Protein AF-A0A1Q3D0M5-F1 (afdb_monomer_lite)

Radius of gyration: 16.4 Å; chains: 1; bounding box: 40×30×50 Å

Structure (mmCIF, N/CA/C/O backbone):
data_AF-A0A1Q3D0M5-F1
#
_entry.id   AF-A0A1Q3D0M5-F1
#
loop_
_atom_site.group_PDB
_atom_site.id
_atom_site.type_symbol
_atom_site.label_atom_id
_atom_site.label_alt_id
_atom_site.label_comp_id
_atom_site.label_asym_id
_atom_site.label_entity_id
_atom_site.label_seq_id
_atom_site.pdbx_PDB_ins_code
_atom_site.Cartn_x
_atom_site.Cartn_y
_atom_site.Cartn_z
_atom_site.occupancy
_atom_site.B_iso_or_equiv
_atom_site.auth_seq_id
_atom_site.auth_comp_id
_atom_site.auth_asym_id
_atom_site.auth_atom_id
_atom_site.pdbx_PDB_model_num
ATOM 1 N N . VAL A 1 1 ? -6.847 16.173 0.446 1.00 41.56 1 VAL A N 1
ATOM 2 C CA . VAL A 1 1 ? -7.430 15.144 -0.444 1.00 41.56 1 VAL A CA 1
ATOM 3 C C . VAL A 1 1 ? -7.882 14.012 0.453 1.00 41.56 1 VAL A C 1
ATOM 5 O O . VAL A 1 1 ? -7.046 13.491 1.175 1.00 41.56 1 VAL A O 1
ATOM 8 N N . TYR A 1 2 ? -9.183 13.735 0.520 1.00 48.31 2 TYR A N 1
ATOM 9 C CA . TYR A 1 2 ? -9.704 12.600 1.282 1.00 48.31 2 TYR A CA 1
ATOM 10 C C . TYR A 1 2 ? -9.745 11.408 0.340 1.00 48.31 2 TYR A C 1
ATOM 12 O O . TYR A 1 2 ? -10.388 11.488 -0.705 1.00 48.31 2 TYR A O 1
ATOM 20 N N . LEU A 1 3 ? -9.036 10.339 0.681 1.00 63.69 3 LEU A N 1
ATOM 21 C CA . LEU A 1 3 ? -9.154 9.082 -0.045 1.00 63.69 3 LEU A CA 1
ATOM 22 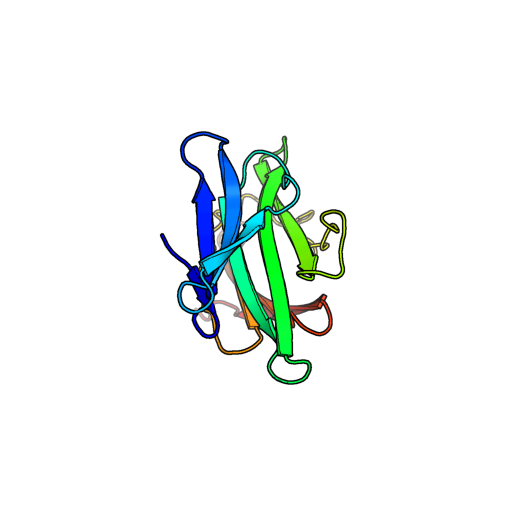C C . LEU A 1 3 ? -10.178 8.232 0.685 1.00 63.69 3 LEU A C 1
ATOM 24 O O . LEU A 1 3 ? -10.094 8.051 1.903 1.00 63.69 3 LEU A O 1
ATOM 28 N N . THR A 1 4 ? -11.180 7.779 -0.062 1.00 67.81 4 THR A N 1
ATOM 29 C CA . THR A 1 4 ? -12.306 7.038 0.492 1.00 67.81 4 THR A CA 1
ATOM 30 C C . THR A 1 4 ? -12.339 5.631 -0.068 1.00 67.81 4 THR A C 1
ATOM 32 O O . THR A 1 4 ? -12.367 5.460 -1.285 1.00 67.81 4 THR A O 1
ATOM 35 N N . ALA A 1 5 ? -12.410 4.640 0.813 1.00 74.31 5 ALA A N 1
ATOM 36 C CA . ALA A 1 5 ? -12.593 3.239 0.454 1.00 74.31 5 ALA A CA 1
ATOM 37 C C . ALA A 1 5 ? -13.739 2.685 1.300 1.00 74.31 5 ALA A C 1
ATOM 39 O O . ALA A 1 5 ? -13.698 2.776 2.525 1.00 74.31 5 ALA A O 1
ATOM 40 N N . LYS A 1 6 ? -14.800 2.173 0.658 1.00 83.00 6 LYS A N 1
ATOM 41 C CA . LYS A 1 6 ? -15.995 1.622 1.339 1.00 83.00 6 LYS A CA 1
ATOM 42 C C . LYS A 1 6 ? -16.574 2.537 2.444 1.00 83.00 6 LYS A C 1
ATOM 44 O O . LYS A 1 6 ? -17.073 2.064 3.457 1.00 83.00 6 LYS A O 1
ATOM 49 N N . GLY A 1 7 ? -16.508 3.858 2.255 1.00 85.81 7 GLY A N 1
ATOM 50 C CA . GLY A 1 7 ? -17.014 4.850 3.217 1.00 85.81 7 GLY A CA 1
ATOM 51 C C . GLY A 1 7 ? -16.067 5.195 4.375 1.00 85.81 7 GLY A C 1
ATOM 52 O O . GLY A 1 7 ? -16.373 6.105 5.144 1.00 85.81 7 GLY A O 1
ATOM 53 N N . LEU A 1 8 ? -14.909 4.535 4.484 1.00 90.56 8 LEU A N 1
ATOM 54 C CA . LEU A 1 8 ? -13.823 4.958 5.369 1.00 90.56 8 LEU A CA 1
ATOM 55 C C . LEU A 1 8 ? -13.057 6.122 4.750 1.00 90.56 8 LEU A C 1
ATOM 57 O O . LEU A 1 8 ? -12.930 6.207 3.529 1.00 90.56 8 LEU A O 1
ATOM 61 N N . VAL A 1 9 ? -12.537 7.004 5.598 1.00 91.25 9 VAL A N 1
ATOM 62 C CA . VAL A 1 9 ? -11.815 8.213 5.197 1.00 91.25 9 VAL A CA 1
ATOM 63 C C . VAL A 1 9 ? -10.397 8.158 5.747 1.00 91.25 9 VAL A C 1
ATOM 65 O O . VAL A 1 9 ? -10.219 8.145 6.964 1.00 91.25 9 VAL A O 1
ATOM 68 N N . LEU A 1 10 ? -9.398 8.169 4.863 1.00 91.88 10 LEU A N 1
ATOM 69 C CA . LEU A 1 10 ? -8.011 8.437 5.239 1.00 91.88 10 LEU A CA 1
ATOM 70 C C . LEU A 1 10 ? -7.784 9.951 5.275 1.00 91.88 10 LEU A C 1
ATOM 72 O O . LEU A 1 10 ? -8.022 10.653 4.287 1.00 91.88 10 LEU A O 1
ATOM 76 N N . GLU A 1 11 ? -7.327 10.456 6.415 1.00 91.69 11 GLU A N 1
ATOM 77 C CA . GLU A 1 11 ? -7.083 11.880 6.634 1.00 91.69 11 GLU A CA 1
ATOM 78 C C . GLU A 1 11 ? -5.841 12.111 7.503 1.00 91.69 11 GLU A C 1
ATOM 80 O O . GLU A 1 11 ? -5.374 11.220 8.213 1.00 91.69 11 GLU A O 1
ATOM 85 N N . ILE A 1 12 ? -5.307 13.331 7.445 1.00 90.38 12 ILE A N 1
ATOM 86 C CA . ILE A 1 12 ? -4.242 13.792 8.335 1.00 90.38 12 ILE A CA 1
ATOM 87 C C . ILE A 1 12 ? -4.845 14.693 9.410 1.00 90.38 12 ILE A C 1
ATOM 89 O O . ILE A 1 12 ? -5.578 15.641 9.114 1.00 90.38 12 ILE A O 1
ATOM 93 N N . ASN A 1 13 ? -4.530 14.417 10.671 1.00 88.00 13 ASN A N 1
ATOM 94 C CA . ASN A 1 13 ? -4.859 15.319 11.761 1.00 88.00 13 ASN A CA 1
ATOM 95 C C . ASN A 1 13 ? -3.960 16.561 11.664 1.00 88.00 13 ASN A C 1
ATOM 97 O O . ASN A 1 13 ? -2.736 16.469 11.720 1.00 88.00 13 ASN A O 1
ATOM 101 N N . SER A 1 14 ? -4.554 17.745 11.520 1.00 84.62 14 SER A N 1
ATOM 102 C CA . SER A 1 14 ? -3.800 18.988 11.336 1.00 84.62 14 SER A CA 1
ATOM 103 C C . SER A 1 14 ? -2.968 19.396 12.555 1.00 84.62 14 SER A C 1
ATOM 105 O O . SER A 1 14 ? -1.928 20.032 12.359 1.00 84.62 14 SER A O 1
ATOM 107 N N . ALA A 1 15 ? -3.401 19.021 13.765 1.00 87.50 15 ALA A N 1
ATOM 108 C CA . ALA A 1 15 ? -2.754 19.351 15.032 1.00 87.50 15 ALA A CA 1
ATOM 109 C C . ALA A 1 15 ? -1.600 18.396 15.356 1.00 87.50 15 ALA A C 1
ATOM 111 O O . ALA A 1 15 ? -0.501 18.853 15.650 1.00 87.50 15 ALA A O 1
ATOM 112 N N . SER A 1 16 ? -1.827 17.080 15.264 1.00 86.50 16 SER A N 1
ATOM 113 C CA . SER A 1 16 ? -0.795 16.077 15.570 1.00 86.50 16 SER A CA 1
ATOM 114 C C . SER A 1 16 ? 0.075 15.693 14.374 1.00 86.50 16 SER A C 1
ATOM 116 O O . SER A 1 16 ? 1.096 15.045 14.561 1.00 86.50 16 SER A O 1
ATOM 118 N N . LYS A 1 17 ? -0.334 16.058 13.151 1.00 87.19 17 LYS A N 1
ATOM 119 C CA . LYS A 1 17 ? 0.277 15.630 11.878 1.00 87.19 17 LYS A CA 1
ATOM 120 C C . LYS A 1 17 ? 0.267 14.116 11.639 1.00 87.19 17 LYS A C 1
ATOM 122 O O . LYS A 1 17 ? 0.902 13.657 10.697 1.00 87.19 17 LYS A O 1
ATOM 127 N N . LYS A 1 18 ? -0.506 13.359 12.425 1.00 90.19 18 LYS A N 1
ATOM 128 C CA . LYS A 1 18 ? -0.657 11.909 12.266 1.00 90.19 18 LYS A CA 1
ATOM 129 C C . LYS A 1 18 ? -1.712 11.548 11.231 1.00 90.19 18 LYS A C 1
ATOM 131 O O . LYS A 1 18 ? -2.743 12.222 11.125 1.00 90.19 18 LYS A O 1
ATOM 136 N N . TYR A 1 19 ? -1.464 10.464 10.505 1.00 92.56 19 TYR A N 1
ATOM 137 C CA . TYR A 1 19 ? -2.458 9.849 9.635 1.00 92.56 19 TYR A CA 1
ATOM 138 C C . TYR A 1 19 ? -3.442 9.026 10.452 1.00 92.56 19 TYR A C 1
ATOM 140 O O . TYR A 1 19 ? -3.068 8.366 11.419 1.00 92.56 19 TYR A O 1
ATOM 148 N N . ARG A 1 20 ? -4.709 9.062 10.050 1.00 94.00 20 ARG A N 1
ATOM 149 C CA . ARG A 1 20 ? -5.768 8.297 10.698 1.00 94.00 20 ARG A CA 1
ATOM 150 C C . ARG A 1 20 ? -6.830 7.865 9.707 1.00 94.00 20 ARG A C 1
ATOM 152 O O . ARG A 1 20 ? -7.092 8.547 8.715 1.00 94.00 20 ARG A O 1
ATOM 159 N N . ILE A 1 21 ? -7.473 6.752 10.022 1.00 94.69 21 ILE A N 1
ATOM 160 C CA . ILE A 1 21 ? -8.654 6.265 9.322 1.00 94.69 21 ILE A CA 1
ATOM 161 C C . ILE A 1 21 ? -9.865 6.584 10.184 1.00 94.69 21 ILE A C 1
ATOM 163 O O . ILE A 1 21 ? -9.933 6.222 11.358 1.00 94.69 21 ILE A O 1
ATOM 167 N N . ARG A 1 22 ? -10.840 7.269 9.596 1.00 94.38 22 ARG A N 1
ATOM 168 C CA . ARG A 1 22 ? -12.100 7.605 10.248 1.00 94.38 22 ARG A CA 1
ATOM 169 C C . ARG A 1 22 ? -13.239 6.861 9.578 1.00 94.38 22 ARG A C 1
ATOM 171 O O . ARG A 1 22 ? -13.360 6.878 8.355 1.00 94.38 22 ARG A O 1
ATOM 178 N N . ASN A 1 23 ? -14.114 6.278 10.387 1.00 93.38 23 ASN A N 1
ATOM 179 C CA . ASN A 1 23 ? -15.421 5.816 9.947 1.00 93.38 23 ASN A CA 1
ATOM 180 C C . ASN A 1 23 ? -16.460 6.893 10.311 1.00 93.38 23 ASN A C 1
ATOM 182 O O . ASN A 1 23 ? -16.789 7.050 11.489 1.00 93.38 23 ASN A O 1
ATOM 186 N N . PRO A 1 24 ? -16.987 7.667 9.344 1.00 91.25 24 PRO A N 1
ATOM 187 C CA . PRO A 1 24 ? -17.956 8.721 9.638 1.00 91.25 24 PRO A CA 1
ATOM 188 C C . PRO A 1 24 ? -19.278 8.192 10.202 1.00 91.25 24 PRO A C 1
ATOM 190 O O . PRO A 1 24 ? -19.936 8.906 10.956 1.00 91.25 24 PRO A O 1
ATOM 193 N N . PHE A 1 25 ? -19.654 6.959 9.851 1.00 92.31 25 PHE A N 1
ATOM 194 C CA . PHE A 1 25 ? -20.905 6.340 10.276 1.00 92.31 25 PHE A CA 1
ATOM 195 C C . PHE A 1 25 ? -20.848 5.907 11.744 1.00 92.31 25 PHE A C 1
ATOM 197 O O . PHE A 1 25 ? -21.735 6.247 12.522 1.00 92.31 25 PHE A O 1
ATOM 204 N N . THR A 1 26 ? -19.774 5.223 12.151 1.00 93.88 26 THR A N 1
ATOM 205 C CA . THR A 1 26 ? -19.600 4.763 13.543 1.00 93.88 26 THR A CA 1
ATOM 206 C C . THR A 1 26 ? -18.910 5.788 14.441 1.00 93.88 26 THR A C 1
ATOM 208 O O . THR A 1 26 ? -18.860 5.603 15.654 1.00 93.88 26 THR A O 1
ATOM 211 N N . ARG A 1 27 ? -18.371 6.870 13.860 1.00 92.88 27 ARG A N 1
ATOM 212 C CA . ARG A 1 27 ? -17.535 7.890 14.524 1.00 92.88 27 ARG A CA 1
ATOM 213 C C . ARG A 1 27 ? -16.244 7.338 15.132 1.00 92.88 27 ARG A C 1
ATOM 215 O O . ARG A 1 27 ? -15.589 8.033 15.905 1.00 92.88 27 ARG A O 1
ATOM 222 N N . GLN A 1 28 ? -15.865 6.117 14.770 1.00 93.75 28 GLN A N 1
ATOM 223 C CA . GLN A 1 28 ? -14.605 5.526 15.192 1.00 93.75 28 GLN A CA 1
ATOM 224 C C . GLN A 1 28 ? -13.441 6.154 14.429 1.00 93.75 28 GLN A C 1
ATOM 226 O O . GLN A 1 28 ? -13.554 6.511 13.250 1.00 93.75 28 GLN A O 1
ATOM 231 N N . ILE A 1 29 ? -12.323 6.284 15.132 1.00 94.12 29 ILE A N 1
ATOM 232 C CA . ILE A 1 29 ? -11.068 6.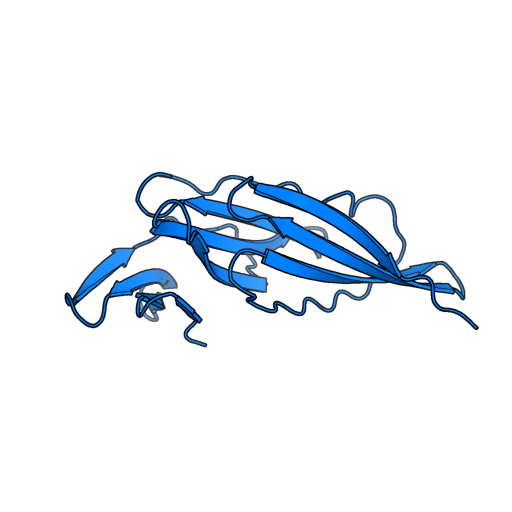815 14.618 1.00 94.12 29 ILE A CA 1
ATOM 233 C C . ILE A 1 29 ? -9.978 5.818 14.988 1.00 94.12 29 ILE A C 1
ATOM 235 O O . ILE A 1 29 ? -9.896 5.394 16.139 1.00 94.12 29 ILE A O 1
ATOM 239 N N . LEU A 1 30 ? -9.157 5.469 14.006 1.00 94.19 30 LEU A N 1
ATOM 240 C CA . LEU A 1 30 ? -7.954 4.674 14.175 1.00 94.19 30 LEU A CA 1
ATOM 241 C C . LEU A 1 30 ? -6.758 5.520 13.747 1.00 94.19 30 LEU A C 1
ATOM 243 O O . LEU A 1 30 ? -6.632 5.851 12.567 1.00 94.19 30 LEU A O 1
ATOM 247 N N . ASP A 1 31 ? -5.898 5.873 14.696 1.00 94.44 31 ASP A N 1
ATOM 248 C CA . ASP A 1 31 ? -4.620 6.508 14.383 1.00 94.44 31 ASP A CA 1
ATOM 249 C C . ASP A 1 31 ? -3.648 5.456 13.834 1.00 94.44 31 ASP A C 1
ATOM 251 O O . ASP A 1 31 ? -3.565 4.341 14.349 1.00 94.44 31 ASP A O 1
ATOM 255 N N . LEU A 1 32 ? -2.933 5.807 12.767 1.00 94.62 32 LEU A N 1
ATOM 256 C CA . LEU A 1 32 ? -1.941 4.939 12.138 1.00 94.62 32 LEU A CA 1
ATOM 257 C C . LEU A 1 32 ? -0.551 5.176 12.755 1.00 94.62 32 LEU A C 1
ATOM 259 O O . LEU A 1 32 ? -0.281 6.285 13.233 1.00 94.62 32 LEU A O 1
ATOM 263 N N . PRO A 1 33 ? 0.349 4.173 12.727 1.00 94.31 33 PRO A N 1
ATOM 264 C CA . PRO A 1 33 ? 1.760 4.403 13.015 1.00 94.31 33 PRO A CA 1
ATOM 265 C C . PRO A 1 33 ? 2.339 5.431 12.038 1.00 94.31 33 PRO A C 1
ATOM 267 O O . PRO A 1 33 ? 1.856 5.585 10.912 1.00 94.31 33 PRO A O 1
ATOM 270 N N . ASP A 1 34 ? 3.383 6.137 12.463 1.00 92.06 34 ASP A N 1
ATOM 271 C CA . ASP A 1 34 ? 4.007 7.155 11.625 1.00 92.06 34 ASP A CA 1
ATOM 272 C C . ASP A 1 34 ? 4.749 6.477 10.447 1.00 92.06 34 ASP A C 1
ATOM 274 O O . ASP A 1 34 ? 5.581 5.597 10.685 1.00 92.06 34 ASP A O 1
ATOM 278 N N . PRO A 1 35 ? 4.426 6.824 9.187 1.00 88.88 35 PRO A N 1
ATOM 279 C CA . PRO A 1 35 ? 5.141 6.338 8.001 1.00 88.88 35 PRO A CA 1
ATOM 280 C C . PRO A 1 35 ? 6.542 6.953 7.884 1.00 88.88 35 PRO A C 1
ATOM 282 O O . PRO A 1 35 ? 6.924 7.844 8.650 1.00 88.88 35 PRO A O 1
ATOM 285 N N . GLN A 1 36 ? 7.298 6.524 6.874 1.00 84.75 36 GLN A N 1
ATOM 286 C CA . GLN A 1 36 ? 8.575 7.143 6.525 1.00 84.75 36 GLN A CA 1
ATOM 287 C C . GLN A 1 36 ? 8.441 8.644 6.219 1.00 84.75 36 GLN A C 1
ATOM 289 O O . GLN A 1 36 ? 7.424 9.136 5.724 1.00 84.75 36 GLN A O 1
ATOM 294 N N . ASN A 1 37 ? 9.514 9.392 6.494 1.00 77.94 37 ASN A N 1
ATOM 295 C CA . ASN A 1 37 ? 9.581 10.821 6.184 1.00 77.94 37 ASN A CA 1
ATOM 296 C C . ASN A 1 37 ? 9.551 11.066 4.662 1.00 77.94 37 ASN A C 1
ATOM 298 O O . ASN A 1 37 ? 9.938 10.213 3.871 1.00 77.94 37 ASN A O 1
ATOM 302 N N . HIS A 1 38 ? 9.142 12.272 4.247 1.00 82.62 38 HIS A N 1
ATOM 303 C CA . HIS A 1 38 ? 9.070 12.686 2.831 1.00 82.62 38 HIS A CA 1
ATOM 304 C C . HIS A 1 38 ? 8.072 11.888 1.977 1.00 82.62 38 HIS A C 1
ATOM 306 O O . HIS A 1 38 ? 8.338 11.550 0.820 1.00 82.62 38 HIS A O 1
ATOM 312 N N . ILE A 1 39 ? 6.891 11.643 2.545 1.00 82.81 39 ILE A N 1
ATOM 313 C CA . ILE A 1 39 ? 5.756 11.033 1.852 1.00 82.81 39 ILE A CA 1
ATOM 314 C C . ILE A 1 39 ? 5.392 11.882 0.639 1.00 82.81 39 ILE A C 1
ATOM 316 O O . ILE A 1 39 ? 5.055 13.063 0.746 1.00 82.81 39 ILE A O 1
ATOM 320 N N . TYR A 1 40 ? 5.448 11.249 -0.520 1.00 78.38 40 TYR A N 1
ATOM 321 C CA . TYR A 1 40 ? 4.977 11.797 -1.777 1.00 78.38 40 TYR A CA 1
ATOM 322 C C . TYR A 1 40 ? 3.480 11.529 -1.956 1.00 78.38 40 TYR A C 1
ATOM 324 O O . TYR A 1 40 ? 2.742 12.395 -2.423 1.00 78.38 40 TYR A O 1
ATOM 332 N N . GLN A 1 41 ? 3.026 10.338 -1.559 1.00 80.50 41 GLN A N 1
ATOM 333 C CA . GLN A 1 41 ? 1.641 9.912 -1.694 1.00 80.50 41 GLN A CA 1
ATOM 334 C C . GLN A 1 41 ? 1.279 8.875 -0.627 1.00 80.50 41 GLN A C 1
ATOM 336 O O . GLN A 1 41 ? 2.079 8.004 -0.319 1.00 80.50 41 GLN A O 1
ATOM 341 N N . ILE A 1 42 ? 0.052 8.930 -0.110 1.00 86.69 42 ILE A N 1
ATOM 342 C CA . ILE A 1 42 ? -0.522 7.890 0.752 1.00 86.69 42 ILE A CA 1
ATOM 343 C C . ILE A 1 42 ? -1.888 7.484 0.201 1.00 86.69 42 ILE A C 1
ATOM 345 O O . ILE A 1 42 ? -2.578 8.325 -0.370 1.00 86.69 42 ILE A O 1
ATOM 349 N N . SER A 1 43 ? -2.265 6.211 0.299 1.00 86.56 43 SER A N 1
ATOM 350 C CA . SER A 1 43 ? -3.468 5.649 -0.324 1.00 86.56 43 SER A CA 1
ATOM 351 C C . SER A 1 43 ? -4.127 4.586 0.546 1.00 86.56 43 SER A C 1
ATOM 353 O O . SER A 1 43 ? -3.439 3.719 1.064 1.00 86.56 43 SER A O 1
ATOM 355 N N . LEU A 1 44 ? -5.456 4.632 0.679 1.00 88.44 44 LEU A N 1
ATOM 356 C CA . LEU A 1 44 ? -6.257 3.595 1.341 1.00 88.44 44 LEU A CA 1
ATOM 357 C C . LEU A 1 44 ? -6.900 2.695 0.282 1.00 88.44 44 LEU A C 1
ATOM 359 O O . LEU A 1 44 ? -7.548 3.199 -0.637 1.00 88.44 44 LEU A O 1
ATOM 363 N N . VAL A 1 45 ? -6.743 1.381 0.423 1.00 87.31 45 VAL A N 1
ATOM 364 C CA . VAL A 1 45 ? -7.250 0.371 -0.514 1.00 87.31 45 VAL A CA 1
ATOM 365 C C . VAL A 1 45 ? -8.041 -0.678 0.262 1.00 87.31 45 VAL A C 1
ATOM 367 O O . VAL A 1 45 ? -7.595 -1.129 1.315 1.00 87.31 45 VAL A O 1
ATOM 370 N N . ASN A 1 46 ? -9.219 -1.057 -0.237 1.00 87.25 46 ASN A N 1
ATOM 371 C CA . ASN A 1 46 ? -9.961 -2.201 0.293 1.00 87.25 46 ASN A CA 1
ATOM 372 C C . ASN A 1 46 ? -9.582 -3.463 -0.489 1.00 87.25 46 ASN A C 1
ATOM 374 O O . ASN A 1 46 ? -9.492 -3.406 -1.711 1.00 87.25 46 ASN A O 1
ATOM 378 N N . ILE A 1 47 ? -9.451 -4.594 0.196 1.00 86.75 47 ILE A N 1
ATOM 379 C CA . ILE A 1 47 ? -9.285 -5.917 -0.408 1.00 86.75 47 ILE A CA 1
ATOM 380 C C . ILE A 1 47 ? -10.677 -6.555 -0.459 1.00 86.75 47 ILE A C 1
ATOM 382 O O . ILE A 1 47 ? -11.248 -6.828 0.596 1.00 86.75 47 ILE A O 1
ATOM 386 N N . PRO A 1 48 ? -11.303 -6.706 -1.643 1.00 80.31 48 PRO A N 1
ATOM 387 C CA . PRO A 1 48 ? -12.683 -7.185 -1.736 1.00 80.31 48 PRO A CA 1
ATOM 388 C C . PRO A 1 48 ? -12.897 -8.582 -1.149 1.00 80.31 48 PRO A C 1
ATOM 390 O O . PRO A 1 48 ? -13.934 -8.801 -0.525 1.00 80.31 48 PRO A O 1
ATOM 393 N N . ASP A 1 49 ? -11.927 -9.478 -1.332 1.00 82.19 49 ASP A N 1
ATOM 394 C CA . ASP A 1 49 ? -12.070 -10.903 -1.025 1.00 82.19 49 ASP A CA 1
ATOM 395 C C . ASP A 1 49 ? -11.985 -11.184 0.480 1.00 82.19 49 ASP A C 1
ATOM 397 O O . ASP A 1 49 ? -12.768 -11.975 1.007 1.00 82.19 49 ASP A O 1
ATOM 401 N N . THR A 1 50 ? -11.097 -10.486 1.195 1.00 85.44 50 THR A N 1
ATOM 402 C CA . THR A 1 50 ? -10.958 -10.624 2.655 1.00 85.44 50 THR A CA 1
ATOM 403 C C . THR A 1 50 ? -11.780 -9.598 3.436 1.00 85.44 50 THR A C 1
ATOM 405 O O . THR A 1 50 ? -12.108 -9.816 4.600 1.00 85.44 50 THR A O 1
ATOM 408 N N . GLY A 1 51 ? -12.141 -8.475 2.808 1.00 85.19 51 GLY A N 1
ATOM 409 C CA . GLY A 1 51 ? -12.751 -7.326 3.478 1.00 85.19 51 GLY A CA 1
ATOM 410 C C . GLY A 1 51 ? -11.752 -6.450 4.241 1.00 85.19 51 GLY A C 1
ATOM 411 O O . GLY A 1 51 ? -12.165 -5.458 4.848 1.00 85.19 51 GLY A O 1
ATOM 412 N N . ASP A 1 52 ? -10.460 -6.779 4.191 1.00 90.69 52 ASP A N 1
ATOM 413 C CA . ASP A 1 52 ? -9.412 -6.014 4.856 1.00 90.69 52 ASP A CA 1
ATOM 414 C C . ASP A 1 52 ? -9.143 -4.686 4.151 1.00 90.69 52 ASP A C 1
ATOM 416 O O . ASP A 1 52 ? -9.505 -4.448 2.993 1.00 90.69 52 ASP A O 1
ATOM 420 N N . PHE A 1 53 ? -8.443 -3.807 4.859 1.00 90.88 53 PHE A N 1
ATOM 421 C CA . PHE A 1 53 ? -7.935 -2.566 4.302 1.00 90.88 53 PHE A CA 1
ATOM 422 C C . PHE A 1 53 ? -6.421 -2.542 4.409 1.00 90.88 53 PHE A C 1
ATOM 424 O O . PHE A 1 53 ? -5.855 -2.878 5.450 1.00 90.88 53 PHE A O 1
ATOM 431 N N . LYS A 1 54 ? -5.768 -2.076 3.348 1.00 92.31 54 LYS A N 1
ATOM 432 C CA . LYS A 1 54 ? -4.342 -1.767 3.360 1.00 92.31 54 LYS A CA 1
ATOM 433 C C . LYS A 1 54 ? -4.120 -0.295 3.062 1.00 92.31 54 LYS A C 1
ATOM 435 O O . LYS A 1 54 ? -4.866 0.330 2.303 1.00 92.31 54 LYS A O 1
ATOM 440 N N . VAL A 1 55 ? -3.088 0.261 3.676 1.00 91.75 55 VAL A N 1
ATOM 441 C CA . VAL A 1 55 ? -2.609 1.613 3.418 1.00 91.75 55 VAL A CA 1
ATOM 442 C C . VAL A 1 55 ? -1.257 1.509 2.736 1.00 91.75 55 VAL A C 1
ATOM 444 O O . VAL A 1 55 ? -0.368 0.823 3.226 1.00 91.75 55 VAL A O 1
ATOM 447 N N . LEU A 1 56 ? -1.116 2.190 1.607 1.00 89.38 56 LEU A N 1
ATOM 448 C CA . LEU A 1 56 ? 0.135 2.326 0.872 1.00 89.38 56 LEU A CA 1
ATOM 449 C C . LEU A 1 56 ? 0.700 3.718 1.110 1.00 89.38 56 LEU A C 1
ATOM 451 O O . LEU A 1 56 ? -0.031 4.703 1.006 1.00 89.38 56 LEU A O 1
ATOM 455 N N . SER A 1 57 ? 1.995 3.801 1.380 1.00 88.69 57 SER A N 1
ATOM 456 C CA . SER A 1 57 ? 2.752 5.048 1.453 1.00 88.69 57 SER A CA 1
ATOM 457 C C . SER A 1 57 ? 3.892 4.971 0.441 1.00 88.69 57 SER A C 1
ATOM 459 O O . SER A 1 57 ? 4.637 3.995 0.385 1.00 88.69 57 SER A O 1
ATOM 461 N N . ILE A 1 58 ? 3.980 5.983 -0.416 1.00 83.38 58 ILE A N 1
ATOM 462 C CA . ILE A 1 58 ? 5.089 6.203 -1.340 1.00 83.38 58 ILE A CA 1
ATOM 463 C C . ILE A 1 58 ? 5.852 7.399 -0.811 1.00 83.38 58 ILE A C 1
ATOM 465 O O . ILE A 1 58 ? 5.293 8.492 -0.673 1.00 83.38 58 ILE A O 1
ATOM 469 N N . PHE A 1 59 ? 7.139 7.214 -0.570 1.00 82.94 59 PHE A N 1
ATOM 470 C CA . PHE A 1 59 ? 8.024 8.242 -0.043 1.00 82.94 59 PHE A CA 1
ATOM 471 C C . PHE A 1 59 ? 9.262 8.379 -0.922 1.00 82.94 59 PHE A C 1
ATOM 473 O O . PHE A 1 59 ? 9.514 7.558 -1.807 1.00 82.94 59 PHE A O 1
ATOM 480 N N . ARG A 1 60 ? 10.012 9.465 -0.722 1.00 79.19 60 ARG A N 1
ATOM 481 C CA . ARG A 1 60 ? 11.329 9.637 -1.341 1.00 79.19 60 ARG A CA 1
ATOM 482 C C . ARG A 1 60 ? 12.421 9.395 -0.315 1.00 79.19 60 ARG A C 1
ATOM 484 O O . ARG A 1 60 ? 12.403 10.000 0.754 1.00 79.19 60 ARG A O 1
ATOM 491 N N . ASP A 1 61 ? 13.379 8.546 -0.660 1.00 74.81 61 ASP A N 1
ATOM 492 C CA . ASP A 1 61 ? 14.581 8.353 0.139 1.00 74.81 61 ASP A CA 1
ATOM 493 C C . ASP A 1 61 ? 15.502 9.592 0.070 1.00 74.81 61 ASP A C 1
ATOM 495 O O . ASP A 1 61 ? 15.277 10.553 -0.674 1.00 74.81 61 ASP A O 1
ATOM 499 N N . GLN A 1 62 ? 16.588 9.569 0.845 1.00 75.81 62 GLN A N 1
ATOM 500 C CA . GLN A 1 6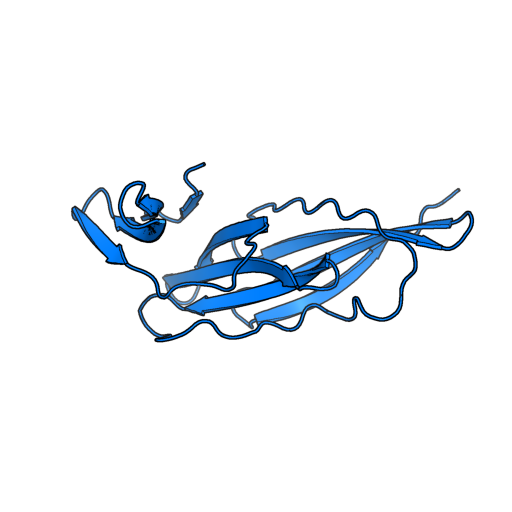2 ? 17.576 10.657 0.880 1.00 75.81 62 GLN A CA 1
ATOM 501 C C . GLN A 1 62 ? 18.259 10.911 -0.475 1.00 75.81 62 GLN A C 1
ATOM 503 O O . GLN A 1 62 ? 18.782 11.999 -0.710 1.00 75.81 62 GLN A O 1
ATOM 508 N N . LYS A 1 63 ? 18.257 9.919 -1.369 1.00 74.50 63 LYS A N 1
ATOM 509 C CA . LYS A 1 63 ? 18.808 9.989 -2.725 1.00 74.50 63 LYS A CA 1
ATOM 510 C C . LYS A 1 63 ? 17.748 10.394 -3.757 1.00 74.50 63 LYS A C 1
ATOM 512 O O . LYS A 1 63 ? 18.029 10.338 -4.948 1.00 74.50 63 LYS A O 1
ATOM 517 N N . GLN A 1 64 ? 16.563 10.830 -3.312 1.00 71.25 64 GLN A N 1
ATOM 518 C CA . GLN A 1 64 ? 15.405 11.179 -4.144 1.00 71.25 64 GLN A CA 1
ATOM 519 C C . GLN A 1 64 ? 14.810 9.998 -4.929 1.00 71.25 64 GLN A C 1
ATOM 521 O O . GLN A 1 64 ? 13.968 10.215 -5.805 1.00 71.25 64 GLN A O 1
ATOM 526 N N . ASN A 1 65 ? 15.184 8.758 -4.609 1.00 73.88 65 ASN A N 1
ATOM 527 C CA . ASN A 1 65 ? 14.522 7.587 -5.168 1.00 73.88 65 ASN A CA 1
ATOM 528 C C . ASN A 1 65 ? 13.159 7.428 -4.511 1.00 73.88 65 ASN A C 1
ATOM 530 O O . ASN A 1 65 ? 13.010 7.651 -3.312 1.00 73.88 65 ASN A O 1
ATOM 534 N N . GLN A 1 66 ? 12.164 7.020 -5.290 1.00 75.31 66 GLN A N 1
ATOM 535 C CA . GLN A 1 66 ? 10.891 6.616 -4.716 1.00 75.31 66 GLN A CA 1
ATOM 536 C C . GLN A 1 66 ? 10.982 5.198 -4.176 1.00 75.31 66 GLN A C 1
ATOM 538 O O . GLN A 1 66 ? 11.551 4.325 -4.828 1.00 75.31 66 GLN A O 1
ATOM 543 N N . ASP A 1 67 ? 10.381 4.988 -3.015 1.00 79.62 67 ASP A N 1
ATOM 544 C CA . ASP A 1 67 ? 10.175 3.673 -2.427 1.00 79.62 67 ASP A CA 1
ATOM 545 C C . ASP A 1 67 ? 8.748 3.578 -1.873 1.00 79.62 67 ASP A C 1
ATOM 547 O O . ASP A 1 67 ? 8.011 4.573 -1.837 1.00 79.62 67 ASP A O 1
ATOM 551 N N . CYS A 1 68 ? 8.333 2.370 -1.509 1.00 84.75 68 CYS A N 1
ATOM 552 C CA . CYS A 1 68 ? 6.984 2.084 -1.053 1.00 84.75 68 CYS A CA 1
ATOM 553 C C . CYS A 1 68 ? 6.995 1.292 0.252 1.00 84.75 68 CYS A C 1
ATOM 555 O O . CYS A 1 68 ? 7.856 0.454 0.508 1.00 84.75 68 CYS A O 1
ATOM 557 N N . GLU A 1 69 ? 6.000 1.551 1.083 1.00 91.38 69 GLU A N 1
ATOM 558 C CA . GLU A 1 69 ? 5.691 0.774 2.270 1.00 91.38 69 GLU A CA 1
ATOM 559 C C . GLU A 1 69 ? 4.182 0.540 2.352 1.00 91.38 69 GLU A C 1
ATOM 561 O O . GLU A 1 69 ? 3.371 1.292 1.796 1.00 91.38 69 GLU A O 1
ATOM 566 N N . ILE A 1 70 ? 3.811 -0.532 3.040 1.00 93.12 70 ILE A N 1
ATOM 567 C CA . ILE A 1 70 ? 2.435 -0.987 3.172 1.00 93.12 70 ILE A CA 1
ATOM 568 C C . ILE A 1 70 ? 2.109 -1.299 4.632 1.00 93.12 70 ILE A C 1
ATOM 570 O O . ILE A 1 70 ? 2.973 -1.715 5.407 1.00 93.12 70 ILE A O 1
A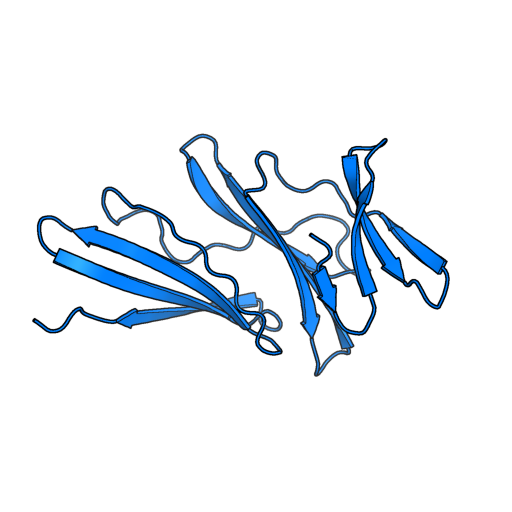TOM 574 N N . LEU A 1 71 ? 0.850 -1.087 5.000 1.00 95.44 71 LEU A N 1
ATOM 575 C CA . LEU A 1 71 ? 0.301 -1.382 6.316 1.00 95.44 71 LEU A CA 1
ATOM 576 C C . LEU A 1 71 ? -1.077 -2.034 6.169 1.00 95.44 71 LEU A C 1
ATOM 578 O O . LEU A 1 71 ? -1.977 -1.444 5.573 1.00 95.44 71 LEU A O 1
ATOM 582 N N . THR A 1 72 ? -1.271 -3.210 6.755 1.00 95.06 72 THR A N 1
ATOM 583 C CA . THR A 1 72 ? -2.583 -3.857 6.881 1.00 95.06 72 THR A CA 1
ATOM 584 C C . THR A 1 72 ? -3.298 -3.331 8.116 1.00 95.06 72 THR A C 1
ATOM 586 O O . THR A 1 72 ? -2.848 -3.514 9.248 1.00 95.06 72 THR A O 1
ATOM 589 N N . VAL A 1 73 ? -4.428 -2.662 7.904 1.00 93.12 73 VAL A N 1
ATOM 590 C CA . VAL A 1 73 ? -5.178 -1.966 8.952 1.00 93.12 73 VAL A CA 1
ATOM 591 C C . VAL A 1 73 ? -5.672 -2.959 10.001 1.00 93.12 73 VAL A C 1
ATOM 593 O O . VAL A 1 73 ? -6.338 -3.936 9.678 1.00 93.12 73 VAL A O 1
ATOM 596 N N . GLY A 1 74 ? -5.358 -2.692 11.271 1.00 90.75 74 GLY A N 1
ATOM 597 C CA . GLY A 1 74 ? -5.777 -3.525 12.402 1.00 90.75 74 GLY A CA 1
ATOM 598 C C . GLY A 1 74 ? -4.983 -4.823 12.584 1.00 90.75 74 GLY A C 1
ATOM 599 O O . GLY A 1 74 ? -5.218 -5.514 13.569 1.00 90.75 74 GLY A O 1
ATOM 600 N N . THR A 1 75 ? -4.047 -5.133 11.680 1.00 93.81 75 THR A N 1
ATOM 601 C CA . THR A 1 75 ? -3.173 -6.316 11.773 1.00 93.81 75 THR A CA 1
ATOM 602 C C . THR A 1 75 ? -1.714 -5.923 11.980 1.00 93.81 75 THR A C 1
ATOM 604 O O . THR A 1 75 ? -1.059 -6.447 12.875 1.00 93.81 75 THR A O 1
ATOM 607 N N . ASP A 1 76 ? -1.201 -4.992 11.173 1.00 96.06 76 ASP A N 1
ATOM 608 C CA . ASP A 1 76 ? 0.192 -4.558 11.250 1.00 96.06 76 ASP A CA 1
ATOM 609 C C . ASP A 1 76 ? 0.366 -3.473 12.333 1.00 96.06 76 ASP A C 1
ATOM 611 O O . ASP A 1 76 ? -0.350 -2.471 12.351 1.00 96.06 76 ASP A O 1
ATOM 615 N N . GLU A 1 77 ? 1.354 -3.646 13.217 1.00 93.94 77 GLU A N 1
ATOM 616 C CA . GLU A 1 77 ? 1.726 -2.639 14.231 1.00 93.94 77 GLU A CA 1
ATOM 617 C C . GLU A 1 77 ? 2.678 -1.563 13.680 1.00 93.94 77 GLU A C 1
ATOM 619 O O . GLU A 1 77 ? 2.782 -0.464 14.226 1.00 93.94 77 GLU A O 1
ATOM 624 N N . GLN A 1 78 ? 3.379 -1.874 12.587 1.00 95.12 78 GLN A N 1
ATOM 625 C CA . GLN A 1 78 ? 4.372 -1.013 11.949 1.00 95.12 78 GLN A CA 1
ATOM 626 C C . GLN A 1 78 ? 4.320 -1.155 10.428 1.00 95.12 78 GLN A C 1
ATOM 628 O O . GLN A 1 78 ? 3.932 -2.199 9.901 1.00 95.12 78 GLN A O 1
ATOM 633 N N . TRP A 1 79 ? 4.755 -0.112 9.724 1.00 95.38 79 TRP A N 1
ATOM 634 C CA . TRP A 1 79 ? 4.868 -0.128 8.269 1.00 95.38 79 TRP A CA 1
ATOM 635 C C . TRP A 1 79 ? 5.883 -1.174 7.807 1.00 95.38 79 TRP A C 1
ATOM 637 O O . TRP A 1 79 ? 6.981 -1.288 8.359 1.00 95.38 79 TRP A O 1
ATOM 647 N N . ARG A 1 80 ? 5.516 -1.939 6.776 1.00 95.00 80 ARG A N 1
ATOM 648 C CA . ARG A 1 80 ? 6.383 -2.938 6.153 1.00 95.00 80 ARG A CA 1
ATOM 649 C C . ARG A 1 80 ? 6.906 -2.396 4.824 1.00 95.00 80 ARG A C 1
ATOM 651 O O . ARG A 1 80 ? 6.106 -1.936 4.008 1.00 95.00 80 ARG A O 1
ATOM 658 N N . PRO A 1 81 ? 8.224 -2.450 4.571 1.00 90.38 81 PRO A N 1
ATOM 659 C CA . PRO A 1 81 ? 8.774 -1.997 3.303 1.00 90.38 81 PRO A CA 1
ATOM 660 C C . PRO A 1 81 ? 8.290 -2.905 2.173 1.00 90.38 81 PRO A C 1
ATOM 662 O O . PRO A 1 81 ? 8.347 -4.133 2.277 1.00 90.38 81 PRO A O 1
ATOM 665 N N . LEU A 1 82 ? 7.858 -2.294 1.077 1.00 86.81 82 LEU A N 1
ATOM 666 C CA . LEU A 1 82 ? 7.390 -2.977 -0.113 1.00 86.81 82 LEU A CA 1
ATOM 667 C C . LEU A 1 82 ? 8.348 -2.661 -1.260 1.00 86.81 82 LEU A C 1
ATOM 669 O O . LEU A 1 82 ? 8.327 -1.575 -1.832 1.00 86.81 82 LEU A O 1
ATOM 673 N N . LYS A 1 83 ? 9.210 -3.628 -1.592 1.00 76.62 83 LYS A N 1
ATOM 674 C CA . LYS A 1 83 ? 10.257 -3.435 -2.600 1.00 76.62 83 LYS A CA 1
ATOM 675 C C . LYS A 1 83 ? 9.641 -3.101 -3.955 1.00 76.62 83 LYS A C 1
ATOM 677 O O . LYS A 1 83 ? 9.094 -3.980 -4.622 1.00 76.62 83 LYS A O 1
ATOM 682 N N . LEU A 1 84 ? 9.811 -1.856 -4.391 1.00 73.50 84 LEU A N 1
ATOM 683 C CA . LEU A 1 84 ? 9.486 -1.474 -5.757 1.00 73.50 84 LEU A CA 1
ATOM 684 C C . LEU A 1 84 ? 10.408 -2.223 -6.732 1.00 73.50 84 LEU A C 1
ATOM 686 O O . LEU A 1 84 ? 11.621 -2.317 -6.499 1.00 73.50 84 LEU A O 1
ATOM 690 N N . PRO A 1 85 ? 9.876 -2.772 -7.834 1.00 69.38 85 PRO A N 1
ATOM 691 C CA . PRO A 1 85 ? 10.678 -3.556 -8.757 1.00 69.38 85 PRO A CA 1
ATOM 692 C C . PRO A 1 85 ? 11.734 -2.675 -9.447 1.00 69.38 85 PRO A C 1
ATOM 694 O O . PRO A 1 85 ? 11.436 -1.882 -10.336 1.00 69.38 85 PRO A O 1
ATOM 697 N N . GLY A 1 86 ? 13.000 -2.856 -9.057 1.00 57.88 86 GLY A N 1
ATOM 698 C CA . GLY A 1 86 ? 14.198 -2.441 -9.793 1.00 57.88 86 GLY A CA 1
ATOM 699 C C . GLY A 1 86 ? 14.198 -0.999 -10.313 1.00 57.88 86 GLY A C 1
ATOM 700 O O . GLY A 1 86 ? 14.197 -0.769 -11.525 1.00 57.88 86 GLY A O 1
ATOM 701 N N . ILE A 1 87 ? 14.247 -0.015 -9.412 1.00 53.78 87 ILE A N 1
ATOM 702 C CA . ILE A 1 87 ? 14.520 1.392 -9.767 1.00 53.78 87 ILE A CA 1
ATOM 703 C C . ILE A 1 87 ? 16.031 1.640 -9.953 1.00 53.78 87 ILE A C 1
ATOM 705 O O . ILE A 1 87 ? 16.432 2.592 -10.614 1.00 53.78 87 ILE A O 1
ATOM 709 N N . SER A 1 88 ? 16.885 0.739 -9.469 1.00 47.31 88 SER A N 1
ATOM 710 C CA . SER A 1 88 ? 18.325 0.961 -9.303 1.00 47.31 88 SER A CA 1
ATOM 711 C C . SER A 1 88 ? 19.175 1.061 -10.581 1.00 47.31 88 SER A C 1
ATOM 713 O O . SER A 1 88 ? 20.331 1.448 -10.464 1.00 47.31 88 SER A O 1
ATOM 715 N N . ASN A 1 89 ? 18.645 0.778 -11.781 1.00 48.88 89 ASN A N 1
ATOM 716 C CA . ASN A 1 89 ? 19.464 0.627 -13.001 1.00 48.88 89 ASN A CA 1
ATOM 717 C C . ASN A 1 89 ? 18.959 1.361 -14.262 1.00 48.88 89 ASN A C 1
ATOM 719 O O . ASN A 1 89 ? 19.383 1.001 -15.355 1.00 48.88 89 ASN A O 1
ATOM 723 N N . LEU A 1 90 ? 18.055 2.349 -14.182 1.00 52.44 90 LEU A N 1
ATOM 724 C CA . LEU A 1 90 ? 17.630 3.057 -15.412 1.00 52.44 90 LEU A CA 1
ATOM 725 C C . LEU A 1 90 ? 17.758 4.574 -15.259 1.00 52.44 90 LEU A C 1
ATOM 727 O O . LEU A 1 90 ? 16.887 5.143 -14.621 1.00 52.44 90 LEU A O 1
ATOM 731 N N . GLY A 1 91 ? 18.806 5.167 -15.845 1.00 50.97 91 GLY A N 1
ATOM 732 C CA . GLY A 1 91 ? 18.932 6.566 -16.310 1.00 50.97 91 GLY A CA 1
ATOM 733 C C . GLY A 1 91 ? 18.422 7.740 -15.452 1.00 50.97 91 GLY A C 1
ATOM 734 O O . GLY A 1 91 ? 17.958 7.599 -14.323 1.00 50.97 91 GLY A O 1
ATOM 735 N N . GLU A 1 92 ? 18.498 8.951 -16.014 1.00 50.66 92 GLU A N 1
ATOM 736 C CA . GLU A 1 92 ? 17.806 10.127 -15.470 1.00 50.66 92 GLU A CA 1
ATOM 737 C C . GLU A 1 92 ? 16.292 9.969 -15.697 1.00 50.66 92 GLU A C 1
ATOM 739 O O . GLU A 1 92 ? 15.815 9.973 -16.832 1.00 50.66 92 GLU A O 1
ATOM 744 N N . ARG A 1 93 ? 15.511 9.806 -14.621 1.00 57.97 93 ARG A N 1
ATOM 745 C CA . ARG A 1 93 ? 14.052 9.610 -14.704 1.00 57.97 93 ARG A CA 1
ATOM 746 C C . ARG A 1 93 ? 13.279 10.850 -14.277 1.00 57.97 93 ARG A C 1
ATOM 748 O O . ARG A 1 93 ? 13.574 11.460 -13.250 1.00 57.97 93 ARG A O 1
ATOM 755 N N . ARG A 1 94 ? 12.189 11.145 -14.993 1.00 48.41 94 ARG A N 1
ATOM 756 C CA . ARG A 1 94 ? 11.081 11.959 -14.474 1.00 48.41 94 ARG A CA 1
ATOM 757 C C . ARG A 1 94 ? 9.953 11.028 -14.062 1.00 48.41 94 ARG A C 1
ATOM 759 O O . ARG A 1 94 ? 9.401 10.306 -14.885 1.00 48.41 94 ARG A O 1
ATOM 766 N N . ILE A 1 95 ? 9.620 11.049 -12.779 1.00 51.94 95 ILE A N 1
ATOM 767 C CA . ILE A 1 95 ? 8.569 10.202 -12.227 1.00 51.94 95 ILE A CA 1
ATOM 768 C C . ILE A 1 95 ? 7.237 10.945 -12.312 1.00 51.94 95 ILE A C 1
ATOM 770 O O . ILE A 1 95 ? 7.099 12.035 -11.756 1.00 51.94 95 ILE A O 1
ATOM 774 N N . VAL A 1 96 ? 6.257 10.340 -12.980 1.00 46.53 96 VAL A N 1
ATOM 775 C CA . VAL A 1 96 ? 4.861 10.784 -12.955 1.00 46.53 96 VAL A CA 1
ATOM 776 C C . VAL A 1 96 ? 4.036 9.638 -12.379 1.00 46.53 96 VAL A C 1
ATOM 778 O O . VAL A 1 96 ? 3.534 8.795 -13.112 1.00 46.53 96 VAL A O 1
ATOM 781 N N . SER A 1 97 ? 3.924 9.588 -11.049 1.00 48.88 97 SER A N 1
ATOM 782 C CA . SER A 1 97 ? 3.024 8.634 -10.393 1.00 48.88 97 SER A CA 1
ATOM 783 C C . SER A 1 97 ? 1.583 9.045 -10.689 1.00 48.88 97 SER A C 1
ATOM 785 O O . SER A 1 97 ? 1.140 10.114 -10.266 1.00 48.88 97 SER A O 1
ATOM 787 N N . ILE A 1 98 ? 0.860 8.211 -11.432 1.00 47.69 98 ILE A N 1
ATOM 788 C CA . ILE A 1 98 ? -0.585 8.332 -11.609 1.00 47.69 98 ILE A CA 1
ATOM 789 C C . ILE A 1 98 ? -1.204 7.126 -10.918 1.00 47.69 98 ILE A C 1
ATOM 791 O O . ILE A 1 98 ? -1.218 6.029 -11.466 1.00 47.69 98 ILE A O 1
ATOM 795 N N . SER A 1 99 ? -1.727 7.339 -9.716 1.00 54.09 99 SER A N 1
ATOM 796 C CA . SER A 1 99 ? -2.506 6.330 -9.010 1.00 54.09 99 SER A CA 1
ATOM 797 C C . SER A 1 99 ? -3.927 6.296 -9.562 1.00 54.09 99 SER A C 1
ATOM 799 O O . SER A 1 99 ? -4.700 7.238 -9.365 1.00 54.09 99 SER A O 1
ATOM 801 N N . SER A 1 100 ? -4.288 5.203 -10.222 1.00 49.72 100 SER A N 1
ATOM 802 C CA . SER A 1 100 ? -5.682 4.863 -10.499 1.00 49.72 100 SER A CA 1
ATOM 803 C C . SER A 1 100 ? -6.105 3.755 -9.540 1.00 49.72 100 SER A C 1
ATOM 805 O O . SER A 1 100 ? -5.463 2.709 -9.491 1.00 49.72 100 SER A O 1
ATOM 807 N N . HIS A 1 101 ? -7.160 3.993 -8.759 1.00 53.16 101 HIS A N 1
ATOM 808 C CA . HIS A 1 101 ? -7.751 2.988 -7.879 1.00 53.16 101 HIS A CA 1
ATOM 809 C C . HIS A 1 101 ? -8.764 2.167 -8.678 1.00 53.16 101 HIS A C 1
ATOM 811 O O . HIS A 1 101 ? -9.927 2.557 -8.785 1.00 53.16 101 HIS A O 1
ATOM 817 N N . VAL A 1 102 ? -8.345 1.027 -9.229 1.00 50.78 102 VAL A N 1
ATOM 818 C CA . VAL A 1 102 ? -9.281 0.057 -9.815 1.00 50.78 102 VAL A CA 1
ATOM 819 C C . VAL A 1 102 ? -9.293 -1.188 -8.941 1.00 50.78 102 VAL A C 1
ATOM 821 O O . VAL A 1 102 ? -8.519 -2.114 -9.150 1.00 50.78 102 VAL A O 1
ATOM 824 N N . ILE A 1 103 ? -10.192 -1.157 -7.951 1.00 54.44 103 ILE A N 1
ATOM 825 C CA . ILE A 1 103 ? -10.729 -2.257 -7.126 1.00 54.4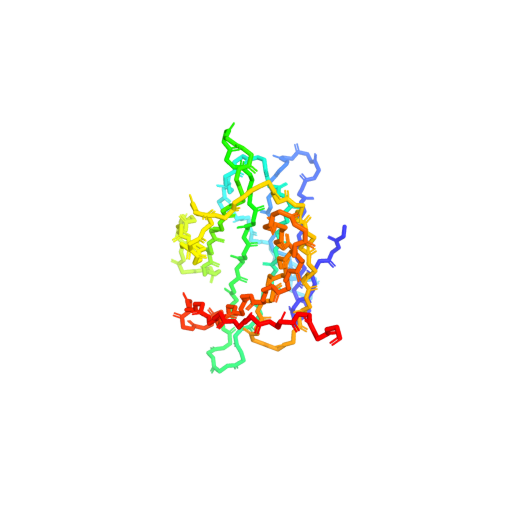4 103 ILE A CA 1
ATOM 826 C C . ILE A 1 103 ? -9.710 -3.053 -6.275 1.00 54.44 103 ILE A C 1
ATOM 828 O O . ILE A 1 103 ? -10.023 -3.309 -5.118 1.00 54.44 103 ILE A O 1
ATOM 832 N N . VAL A 1 104 ? -8.515 -3.391 -6.774 1.00 57.50 104 VAL A N 1
ATOM 833 C CA . VAL A 1 104 ? -7.460 -4.159 -6.066 1.00 57.50 104 VAL A CA 1
ATOM 834 C C . VAL A 1 104 ? -6.035 -3.796 -6.520 1.00 57.50 104 VAL A C 1
ATOM 836 O O . VAL A 1 104 ? -5.065 -4.131 -5.844 1.00 57.50 104 VAL A O 1
ATOM 839 N N . TYR A 1 105 ? -5.887 -3.089 -7.647 1.00 64.56 105 TYR A N 1
ATOM 840 C CA . TYR A 1 105 ? -4.576 -2.763 -8.205 1.00 64.56 105 TYR A CA 1
ATOM 841 C C . TYR A 1 105 ? -4.161 -1.325 -7.910 1.00 64.56 105 TYR A C 1
ATOM 843 O O . TYR A 1 105 ? -4.959 -0.390 -8.022 1.00 64.56 105 TYR A O 1
ATOM 851 N N . PHE A 1 106 ? -2.882 -1.153 -7.580 1.00 71.62 106 PHE A N 1
ATOM 852 C CA . PHE A 1 106 ? -2.224 0.147 -7.526 1.00 71.62 106 PHE A CA 1
ATOM 853 C C . PHE A 1 106 ? -1.190 0.233 -8.653 1.00 71.62 106 PHE A C 1
ATOM 855 O O . PHE A 1 106 ? -0.244 -0.550 -8.695 1.00 71.62 106 PHE A O 1
ATOM 862 N N . HIS A 1 107 ? -1.372 1.171 -9.583 1.00 72.69 107 HIS A N 1
ATOM 863 C CA . HIS A 1 107 ? -0.476 1.336 -10.730 1.00 72.69 107 HIS A CA 1
ATOM 864 C C . HIS A 1 107 ? 0.531 2.468 -10.497 1.00 72.69 107 HIS A C 1
ATOM 866 O O . HIS A 1 107 ? 0.151 3.602 -10.215 1.00 72.69 107 HIS A O 1
ATOM 872 N N . CYS A 1 108 ? 1.811 2.164 -10.687 1.00 71.75 108 CYS A N 1
ATOM 873 C CA . CYS A 1 108 ? 2.905 3.117 -10.818 1.00 71.75 108 CYS A CA 1
ATOM 874 C C . CYS A 1 108 ? 3.272 3.236 -12.299 1.00 71.75 108 CYS A C 1
ATOM 876 O O . CYS A 1 108 ? 3.637 2.243 -12.929 1.00 71.75 108 CYS A O 1
ATOM 878 N N . ILE A 1 109 ? 3.210 4.443 -12.858 1.00 72.56 109 ILE A N 1
ATOM 879 C CA . ILE A 1 109 ? 3.640 4.704 -14.236 1.00 72.56 109 ILE A CA 1
ATOM 880 C C . ILE A 1 109 ? 4.991 5.417 -14.204 1.00 72.56 109 ILE A C 1
ATOM 882 O O . ILE A 1 109 ? 5.175 6.433 -13.537 1.00 72.56 109 ILE A O 1
ATOM 886 N N . TRP A 1 110 ? 5.945 4.879 -14.948 1.00 72.81 110 TRP A N 1
ATOM 887 C CA . TRP A 1 110 ? 7.306 5.375 -15.050 1.00 72.81 110 TRP A CA 1
ATOM 888 C C . TRP A 1 110 ? 7.572 5.823 -16.477 1.00 72.81 110 TRP A C 1
ATOM 890 O O . TRP A 1 110 ? 7.409 5.044 -17.417 1.00 72.81 110 TRP A O 1
ATOM 900 N N . LEU A 1 111 ? 8.039 7.060 -16.632 1.00 70.25 111 LEU A N 1
ATOM 901 C CA . LEU A 1 111 ? 8.639 7.516 -17.876 1.00 70.25 111 LEU A CA 1
ATOM 902 C C . LEU A 1 111 ? 10.153 7.344 -17.761 1.00 70.25 111 LEU A C 1
ATOM 904 O O . LEU A 1 111 ? 10.798 7.964 -16.911 1.00 70.25 111 LEU A O 1
ATOM 908 N N . ILE A 1 112 ? 10.710 6.476 -18.596 1.00 69.75 112 ILE A N 1
ATOM 909 C CA . ILE A 1 112 ? 12.136 6.170 -18.609 1.00 69.75 112 ILE A CA 1
ATOM 910 C C . ILE A 1 112 ? 12.725 6.771 -19.882 1.00 69.75 112 ILE A C 1
ATOM 912 O O . ILE A 1 112 ? 12.239 6.499 -20.980 1.00 69.75 112 ILE A O 1
ATOM 916 N N . ALA A 1 113 ? 13.763 7.587 -19.716 1.00 66.69 113 ALA A N 1
ATOM 917 C CA . ALA A 1 113 ? 14.580 8.093 -20.807 1.00 66.69 113 ALA A CA 1
ATOM 918 C C . ALA A 1 113 ? 15.908 7.324 -20.83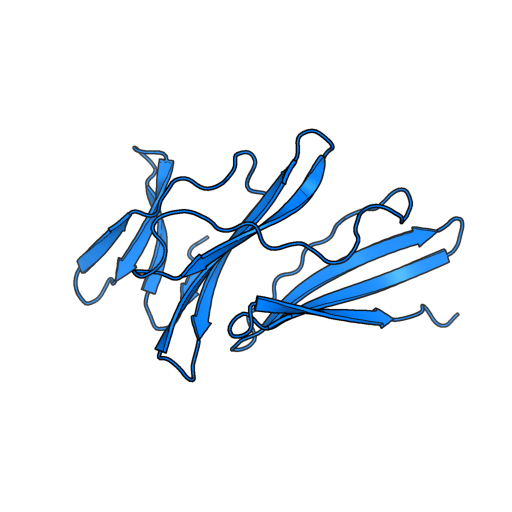6 1.00 66.69 113 ALA A C 1
ATOM 920 O O . ALA A 1 113 ? 16.605 7.249 -19.823 1.00 66.69 113 ALA A O 1
ATOM 921 N N . ASP A 1 114 ? 16.241 6.756 -21.992 1.00 66.81 114 ASP A N 1
ATOM 922 C CA . ASP A 1 114 ? 17.522 6.104 -22.266 1.00 66.81 114 ASP A CA 1
ATOM 923 C C . ASP A 1 114 ? 18.112 6.695 -23.553 1.00 66.81 114 ASP A C 1
ATOM 925 O O . ASP A 1 114 ? 17.725 6.341 -24.671 1.00 66.81 114 ASP A O 1
ATOM 929 N N . GLY A 1 115 ? 18.981 7.697 -23.395 1.00 70.62 115 GLY A N 1
ATOM 930 C CA . GLY A 1 115 ? 19.471 8.510 -24.507 1.00 70.62 115 GLY A CA 1
ATOM 931 C C . GLY A 1 115 ? 18.331 9.236 -25.230 1.00 70.62 115 GLY A C 1
ATOM 932 O O . GLY A 1 115 ? 17.657 10.085 -24.649 1.00 70.62 115 GLY A O 1
ATOM 933 N N . SER A 1 116 ? 18.121 8.909 -26.509 1.00 68.81 116 SER A N 1
ATOM 934 C CA . SER A 1 116 ? 17.023 9.437 -27.333 1.00 68.81 116 SER A CA 1
ATOM 935 C C . SER A 1 116 ? 15.715 8.649 -27.209 1.00 68.81 116 SER A C 1
ATOM 937 O O . SER A 1 116 ? 14.700 9.076 -27.757 1.00 68.81 116 SER A O 1
ATOM 939 N N . ASN A 1 117 ? 15.726 7.497 -26.536 1.00 69.62 117 ASN A N 1
ATOM 940 C CA . ASN A 1 117 ? 14.563 6.626 -26.435 1.00 69.62 117 ASN A CA 1
ATOM 941 C C . ASN A 1 117 ? 13.748 6.964 -25.189 1.00 69.62 117 ASN A C 1
ATOM 943 O O . ASN A 1 117 ? 14.289 7.116 -24.093 1.00 69.62 117 ASN A O 1
ATOM 947 N N . LEU A 1 118 ? 12.430 7.027 -25.353 1.00 71.75 118 LEU A N 1
ATOM 948 C CA . LEU A 1 118 ? 11.478 7.125 -24.255 1.00 71.75 118 LEU A CA 1
ATOM 949 C C . LEU A 1 118 ? 10.683 5.823 -24.199 1.00 71.75 118 LEU A C 1
ATOM 951 O O . LEU A 1 118 ? 10.145 5.370 -25.207 1.00 71.75 118 LEU A O 1
ATOM 955 N N . CYS A 1 119 ? 10.582 5.216 -23.022 1.00 73.88 119 CYS A N 1
ATOM 956 C CA . CYS A 1 119 ? 9.678 4.095 -22.795 1.00 73.88 119 CYS A CA 1
ATOM 957 C C . CYS A 1 119 ? 8.797 4.350 -21.575 1.00 73.88 119 CYS A C 1
ATOM 959 O O . CYS A 1 119 ? 9.177 5.050 -20.630 1.00 73.88 119 CYS A O 1
ATOM 961 N N . ILE A 1 120 ? 7.583 3.804 -21.623 1.00 78.44 120 ILE A N 1
ATOM 962 C CA . ILE A 1 120 ? 6.651 3.852 -20.503 1.00 78.44 120 ILE A CA 1
ATOM 963 C C . ILE A 1 120 ? 6.687 2.483 -19.849 1.00 78.44 120 ILE A C 1
ATOM 965 O O . ILE A 1 120 ? 6.383 1.476 -20.486 1.00 78.44 120 ILE A O 1
ATOM 969 N N . ARG A 1 121 ? 7.041 2.436 -18.571 1.00 78.25 121 ARG A N 1
ATOM 970 C CA . ARG A 1 121 ? 6.915 1.229 -17.761 1.00 78.25 121 ARG A CA 1
ATOM 971 C C . ARG A 1 121 ? 5.753 1.403 -16.801 1.00 78.25 121 ARG A C 1
ATOM 973 O O . ARG A 1 121 ? 5.622 2.441 -16.167 1.00 78.25 121 ARG A O 1
ATOM 980 N N . VAL A 1 122 ? 4.918 0.386 -16.691 1.00 80.06 122 VAL A N 1
ATOM 981 C CA . VAL A 1 122 ? 3.803 0.334 -15.753 1.00 80.06 122 VAL A CA 1
ATOM 982 C C . VAL A 1 122 ? 4.086 -0.798 -14.782 1.00 80.06 122 VAL A C 1
ATOM 984 O O . VAL A 1 122 ? 4.177 -1.953 -15.189 1.00 80.06 122 VAL A O 1
ATOM 987 N N . ASP A 1 123 ? 4.235 -0.465 -13.507 1.00 80.62 123 ASP A N 1
ATOM 988 C CA . ASP A 1 123 ? 4.289 -1.451 -12.436 1.00 80.62 123 ASP A CA 1
ATOM 989 C C . ASP A 1 123 ? 2.929 -1.484 -11.745 1.00 80.62 123 ASP A C 1
ATOM 991 O O . ASP A 1 123 ? 2.444 -0.467 -11.259 1.00 80.62 123 ASP A O 1
ATOM 995 N N . SER A 1 124 ? 2.298 -2.648 -11.726 1.00 83.56 124 SER A N 1
ATOM 996 C CA . SER A 1 124 ? 0.994 -2.865 -11.109 1.00 83.56 124 SER A CA 1
ATOM 997 C C . SER A 1 124 ? 1.183 -3.704 -9.857 1.00 83.56 124 SER A C 1
ATOM 999 O O . SER A 1 124 ? 1.638 -4.845 -9.939 1.00 83.56 124 SER A O 1
ATOM 1001 N N . LEU A 1 125 ? 0.855 -3.129 -8.707 1.00 84.38 125 LEU A N 1
ATOM 1002 C CA . LEU A 1 125 ? 0.800 -3.825 -7.434 1.00 84.38 125 LEU A CA 1
ATOM 1003 C C . LEU A 1 125 ? -0.555 -4.502 -7.297 1.00 84.38 125 LEU A C 1
ATOM 1005 O O . LEU A 1 125 ? -1.582 -3.823 -7.271 1.00 84.38 125 LEU A O 1
ATOM 1009 N N . ASP A 1 126 ? -0.538 -5.819 -7.162 1.00 87.38 126 ASP A N 1
ATOM 1010 C CA . ASP A 1 126 ? -1.631 -6.542 -6.533 1.00 87.38 126 ASP A CA 1
ATOM 1011 C C . ASP A 1 126 ? -1.521 -6.330 -5.017 1.00 87.38 126 ASP A C 1
ATOM 1013 O O . ASP A 1 126 ? -0.578 -6.789 -4.370 1.00 87.38 126 ASP A O 1
ATOM 1017 N N . VAL A 1 127 ? -2.452 -5.556 -4.459 1.00 84.50 127 VAL A N 1
ATOM 1018 C CA . VAL A 1 127 ? -2.414 -5.149 -3.048 1.00 84.50 127 VAL A CA 1
ATOM 1019 C C . VAL A 1 127 ? -2.706 -6.321 -2.112 1.00 84.50 127 VAL A C 1
ATOM 1021 O O . VAL A 1 127 ? -2.243 -6.323 -0.969 1.00 84.50 127 VAL A O 1
ATOM 1024 N N . GLU A 1 128 ? -3.437 -7.332 -2.577 1.00 87.12 128 GLU A N 1
ATOM 1025 C CA . GLU A 1 128 ? -3.744 -8.514 -1.780 1.00 87.12 128 GLU A CA 1
ATOM 1026 C C . GLU A 1 128 ? -2.491 -9.368 -1.588 1.00 87.12 128 GLU A C 1
ATOM 1028 O O . GLU A 1 128 ? -2.049 -9.552 -0.449 1.00 87.12 128 GLU A O 1
ATOM 1033 N N . SER A 1 129 ? -1.876 -9.793 -2.696 1.00 88.75 129 SER A N 1
ATOM 1034 C CA . SER A 1 129 ? -0.657 -10.614 -2.690 1.00 88.75 129 SER A CA 1
ATOM 1035 C C . SER A 1 129 ? 0.625 -9.829 -2.393 1.00 88.75 129 SER A C 1
ATOM 1037 O O . SER A 1 129 ? 1.682 -10.429 -2.205 1.00 88.75 129 SER A O 1
ATOM 1039 N N . GLU A 1 130 ? 0.547 -8.495 -2.353 1.00 90.44 130 GLU A N 1
ATOM 1040 C CA . GLU A 1 130 ? 1.684 -7.582 -2.177 1.00 90.44 130 GLU A CA 1
ATOM 1041 C C . GLU A 1 130 ? 2.784 -7.784 -3.233 1.00 90.44 130 GLU A C 1
ATOM 1043 O O . GLU A 1 130 ? 3.969 -7.550 -2.989 1.00 90.44 130 GLU A O 1
ATOM 1048 N N . CYS A 1 131 ? 2.391 -8.222 -4.430 1.00 87.19 131 CYS A N 1
ATOM 1049 C CA . CYS A 1 131 ? 3.302 -8.534 -5.521 1.00 87.19 131 CYS A CA 1
ATOM 1050 C C . CYS A 1 131 ? 3.184 -7.517 -6.656 1.00 87.19 131 CYS A C 1
ATOM 1052 O O . CYS A 1 131 ? 2.095 -7.180 -7.123 1.00 87.19 131 CYS A O 1
ATOM 1054 N N . PHE A 1 132 ? 4.336 -7.061 -7.147 1.00 84.62 132 PHE A N 1
ATOM 1055 C CA . PHE A 1 132 ? 4.396 -6.231 -8.342 1.00 84.62 132 PHE A CA 1
ATOM 1056 C C . PHE A 1 132 ? 4.482 -7.076 -9.608 1.00 84.62 132 PHE A C 1
ATOM 1058 O O . PHE A 1 132 ? 5.270 -8.015 -9.706 1.00 84.62 132 PHE A O 1
ATOM 1065 N N . SER A 1 133 ? 3.735 -6.650 -10.618 1.00 85.06 133 SER A N 1
ATOM 1066 C CA . SER A 1 133 ? 3.891 -7.066 -12.006 1.00 85.06 133 SER A CA 1
ATOM 1067 C C . SER A 1 133 ? 4.333 -5.867 -12.837 1.00 85.06 133 SER A C 1
ATOM 1069 O O . SER A 1 133 ? 3.824 -4.761 -12.667 1.00 85.06 133 SER A O 1
ATOM 1071 N N . SER A 1 134 ? 5.305 -6.065 -13.720 1.00 83.75 134 SER A N 1
ATOM 1072 C CA . SER A 1 134 ? 5.876 -4.996 -14.539 1.00 83.75 134 SER A CA 1
ATOM 1073 C C . SER A 1 134 ? 5.557 -5.231 -16.002 1.00 83.75 134 SER A C 1
ATOM 1075 O O . SER A 1 134 ? 5.753 -6.332 -16.515 1.00 83.75 134 SER A O 1
ATOM 1077 N N . PHE A 1 135 ? 5.128 -4.181 -16.688 1.00 81.81 135 PHE A N 1
ATOM 1078 C CA . PHE A 1 135 ? 4.954 -4.184 -18.131 1.00 81.81 135 PHE A CA 1
ATOM 1079 C C . PHE A 1 135 ? 5.642 -2.968 -18.741 1.00 81.81 135 PHE A C 1
ATOM 1081 O O . PHE A 1 135 ? 5.553 -1.862 -18.211 1.00 81.81 135 PHE A O 1
ATOM 1088 N N . THR A 1 136 ? 6.316 -3.159 -19.870 1.00 79.94 136 THR A N 1
ATOM 1089 C CA . THR A 1 136 ? 6.935 -2.063 -20.618 1.00 79.94 136 THR A CA 1
ATOM 1090 C C . THR A 1 136 ? 6.170 -1.873 -21.911 1.00 79.94 136 THR A C 1
ATOM 1092 O O . THR A 1 136 ? 6.037 -2.804 -22.700 1.00 79.94 136 THR A O 1
ATOM 1095 N N . ILE A 1 137 ? 5.683 -0.658 -22.130 1.00 78.50 137 ILE A N 1
ATOM 1096 C CA . ILE A 1 137 ? 5.093 -0.229 -23.389 1.00 78.50 137 ILE A CA 1
ATOM 1097 C C . ILE A 1 137 ? 6.224 0.427 -24.195 1.00 78.50 137 ILE A C 1
ATOM 1099 O O . ILE A 1 137 ? 6.647 1.541 -23.855 1.00 78.50 137 ILE A O 1
ATOM 1103 N N . PRO A 1 138 ? 6.770 -0.252 -25.221 1.00 69.81 138 PRO A N 1
ATOM 1104 C CA . PRO A 1 138 ? 7.712 0.383 -26.129 1.00 69.81 138 PRO A CA 1
ATOM 1105 C C . PRO A 1 138 ? 6.998 1.509 -26.882 1.00 69.81 138 PRO A C 1
ATOM 1107 O O . PRO A 1 138 ? 5.855 1.345 -27.313 1.00 69.81 138 PRO A O 1
ATOM 1110 N N . GLN A 1 139 ? 7.658 2.655 -27.054 1.00 67.19 139 GLN A N 1
ATOM 1111 C CA . GLN A 1 139 ? 7.173 3.646 -28.010 1.00 67.19 139 GLN A CA 1
ATOM 1112 C C . GLN A 1 139 ? 7.400 3.091 -29.418 1.00 67.19 139 GLN A C 1
ATOM 1114 O O . GLN A 1 139 ? 8.538 2.881 -29.831 1.00 67.19 139 GLN A O 1
ATOM 1119 N N . SER A 1 140 ? 6.317 2.808 -30.140 1.00 57.16 140 SER A N 1
ATOM 1120 C CA . SER A 1 140 ? 6.380 2.613 -31.585 1.00 57.16 140 SER A CA 1
ATOM 1121 C C . SER A 1 140 ? 6.593 3.978 -32.239 1.00 57.16 140 SER A C 1
ATOM 1123 O O . SER A 1 140 ? 5.732 4.850 -32.091 1.00 57.16 140 SER A O 1
ATOM 1125 N N . PHE A 1 141 ? 7.721 4.153 -32.926 1.00 48.53 141 PHE A N 1
ATOM 1126 C CA . PHE A 1 141 ? 7.887 5.190 -33.945 1.00 48.53 141 PHE A CA 1
ATOM 1127 C C . PHE A 1 141 ? 7.461 4.638 -35.303 1.00 48.53 141 PHE A C 1
ATOM 1129 O O . PHE A 1 141 ? 7.788 3.459 -35.575 1.00 48.53 141 PHE A O 1
#

Sequence (141 aa):
VYLTAKGLVLEINSASKKYRIRNPFTRQILDLPDPQNHIYQISLVNIPDTGDFKVLSIFRDQKQNQDCEILTVGTDEQWRPLKLPGISNLGERRIVSISSHVIVYFHCIWLIADGSNLCIRVDSLDVESECFSSFTIPQSF

pLDDT: mean 78.59, std 14.57, range [41.56, 96.06]

Organism: Cephalotus follicularis (NCBI:txid3775)

Secondary structure (DSSP, 8-state):
--EEETTEEEEE-TTT--EEEE-TTT--EEEPPP--SSEEEEEEEE-TTT--EEEEEEEE-TTS-EEEEEEETTT-SS-EEE--S--TTS-SEEE-----EETTEEEEEEEEEETTEEEEEEEEEETTTTEEEEEEEE---

Foldseek 3Di:
DWADDPQWTWDADPPVRWIWIARPVVRDIGTADDDDPAWPDKHWAAQVPVRWIKIKTWGADPVRDIFIWMDTPPPDNDIHTQGDPDPPDADDWDFDQDFDHDRFKGWGWTWGDDPPFTKIKIWIARNVVSDIDIDIDGDDD

InterPro domains:
  IPR013187 F-box associated beta-propeller, type 3 [PF08268] (5-139)